Protein AF-A0AAW6XHF7-F1 (afdb_monomer_lite)

Radius of gyration: 23.67 Å; chains: 1; bounding box: 49×35×57 Å

Secondary structure (DSSP, 8-state):
-PPP-----PPP-S-S-HHHHHHHHHHTT----S-HHHHHHHHHHHHHHT-HHHHHHHHHHHHHHHHHHHHHHHHHHHHHHHHHHHHHHHTT--HHHHHHHHHHHHTTTS-HHHHHHHHHH-

Structure (mmCIF, N/CA/C/O backbone):
d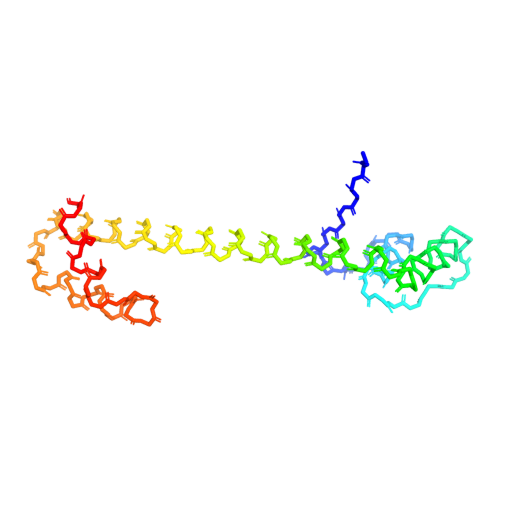ata_AF-A0AAW6XHF7-F1
#
_entry.id   AF-A0AAW6XHF7-F1
#
loop_
_atom_site.group_PDB
_atom_site.id
_atom_site.type_symbol
_atom_site.label_atom_id
_atom_site.label_alt_id
_atom_site.label_comp_id
_atom_site.label_asym_id
_atom_site.label_entity_id
_atom_site.label_seq_id
_atom_site.pdbx_PDB_ins_code
_atom_site.Cartn_x
_atom_site.Cartn_y
_atom_site.Cartn_z
_atom_site.occupancy
_atom_site.B_iso_or_equiv
_atom_site.auth_seq_id
_atom_site.auth_comp_id
_atom_site.auth_asym_id
_atom_site.auth_atom_id
_atom_site.pdbx_PDB_model_num
ATOM 1 N N . MET A 1 1 ? 4.501 18.990 -16.659 1.00 40.19 1 MET A N 1
ATOM 2 C CA . MET A 1 1 ? 5.381 17.807 -16.773 1.00 40.19 1 MET A CA 1
ATOM 3 C C . MET A 1 1 ? 4.507 16.575 -16.905 1.00 40.19 1 MET A C 1
ATOM 5 O O . MET A 1 1 ? 3.594 16.425 -16.103 1.00 40.19 1 MET A O 1
ATOM 9 N N . THR A 1 2 ? 4.751 15.731 -17.904 1.00 30.77 2 THR A N 1
ATOM 10 C CA . THR A 1 2 ? 4.023 14.465 -18.081 1.00 30.77 2 THR A CA 1
ATOM 11 C C . THR A 1 2 ? 4.811 13.357 -17.395 1.00 30.77 2 THR A C 1
ATOM 13 O O . THR A 1 2 ? 5.985 13.165 -17.703 1.00 30.77 2 THR A O 1
ATOM 16 N N . LYS A 1 3 ? 4.184 12.654 -16.450 1.00 40.66 3 LYS A N 1
ATOM 17 C CA . LYS A 1 3 ? 4.790 11.534 -15.727 1.00 40.66 3 LYS A CA 1
ATOM 18 C C . LYS A 1 3 ? 4.306 10.222 -16.341 1.00 40.66 3 LYS A C 1
ATOM 20 O O . LYS A 1 3 ? 3.103 9.997 -16.399 1.00 40.66 3 LYS A O 1
ATOM 25 N N . ILE A 1 4 ? 5.229 9.382 -16.807 1.00 43.12 4 ILE A N 1
ATOM 26 C CA . ILE A 1 4 ? 4.921 8.038 -17.313 1.00 43.12 4 ILE A CA 1
ATOM 27 C C . ILE A 1 4 ? 5.253 7.050 -16.194 1.00 43.12 4 ILE A C 1
ATOM 29 O O . ILE A 1 4 ? 6.401 6.974 -15.767 1.00 43.12 4 ILE A O 1
ATOM 33 N N . ILE A 1 5 ? 4.242 6.333 -15.705 1.00 55.25 5 ILE A N 1
ATOM 34 C CA . ILE A 1 5 ? 4.378 5.231 -14.747 1.00 55.25 5 ILE A CA 1
ATOM 35 C C . ILE A 1 5 ? 3.890 3.985 -15.478 1.00 55.25 5 ILE A C 1
ATOM 37 O O . ILE A 1 5 ? 2.738 3.952 -15.909 1.00 55.25 5 ILE A O 1
ATOM 41 N N . ILE A 1 6 ? 4.758 2.990 -15.650 1.00 61.62 6 ILE A N 1
ATOM 42 C CA . ILE A 1 6 ? 4.385 1.702 -16.239 1.00 61.62 6 ILE A CA 1
ATOM 43 C C . ILE A 1 6 ? 4.328 0.701 -15.088 1.00 61.62 6 ILE A C 1
ATOM 45 O O . ILE A 1 6 ? 5.343 0.437 -14.454 1.00 61.62 6 ILE A O 1
ATOM 49 N N . ASN A 1 7 ? 3.134 0.198 -14.783 1.00 57.12 7 ASN A N 1
ATOM 50 C CA . ASN A 1 7 ? 2.916 -0.859 -13.801 1.00 57.12 7 ASN A CA 1
ATOM 51 C C . ASN A 1 7 ? 2.464 -2.110 -14.563 1.00 57.12 7 ASN A C 1
ATOM 53 O O . ASN A 1 7 ? 1.395 -2.099 -15.174 1.00 57.12 7 ASN A O 1
ATOM 57 N N . SER A 1 8 ? 3.289 -3.156 -14.576 1.00 61.69 8 SER A N 1
ATOM 58 C CA . SER A 1 8 ? 2.959 -4.440 -15.193 1.00 61.69 8 SER A CA 1
ATOM 59 C C . SER A 1 8 ? 2.839 -5.501 -14.103 1.00 61.69 8 SER A C 1
ATOM 61 O O . SER A 1 8 ? 3.845 -5.966 -13.579 1.00 61.69 8 SER A O 1
ATOM 63 N N . ASN A 1 9 ? 1.609 -5.913 -13.796 1.00 58.44 9 ASN A N 1
ATOM 64 C CA . ASN A 1 9 ? 1.324 -7.036 -12.893 1.00 58.44 9 ASN A CA 1
ATOM 65 C C . ASN A 1 9 ? 1.167 -8.378 -13.642 1.00 58.44 9 ASN A C 1
ATOM 67 O O . ASN A 1 9 ? 0.684 -9.351 -13.071 1.00 58.44 9 ASN A O 1
ATOM 71 N N . GLY A 1 10 ? 1.506 -8.423 -14.935 1.00 61.19 10 GLY A N 1
ATOM 72 C CA . GLY A 1 10 ? 1.388 -9.618 -15.771 1.00 61.19 10 GLY A CA 1
ATOM 73 C C . GLY A 1 10 ? 2.698 -10.398 -15.829 1.00 61.19 10 GLY A C 1
ATOM 74 O O . GLY A 1 10 ? 3.751 -9.812 -16.078 1.00 61.19 10 GLY A O 1
ATOM 75 N N . VAL A 1 11 ? 2.625 -11.713 -15.627 1.00 67.56 11 VAL A N 1
ATOM 76 C CA . VAL A 1 11 ? 3.715 -12.638 -15.961 1.00 67.56 11 VAL A CA 1
ATOM 77 C C . VAL A 1 11 ? 3.520 -13.048 -17.420 1.00 67.56 11 VAL A C 1
ATOM 79 O O . VAL A 1 11 ? 2.429 -13.529 -17.728 1.00 67.56 11 VAL A O 1
ATOM 82 N N . PRO A 1 12 ? 4.515 -12.855 -18.304 1.00 71.50 12 PRO A N 1
ATOM 83 C CA . PRO A 1 12 ? 4.384 -13.268 -19.692 1.00 71.50 12 PRO A CA 1
ATOM 84 C C . PRO A 1 12 ? 4.100 -14.769 -19.813 1.00 71.50 12 PRO A C 1
ATOM 86 O O . PRO A 1 12 ? 4.781 -15.569 -19.165 1.00 71.50 12 PRO A O 1
ATOM 89 N N . ASP A 1 13 ? 3.120 -15.152 -20.628 1.00 78.75 13 ASP A N 1
ATOM 90 C CA . ASP A 1 13 ? 2.743 -16.555 -20.858 1.00 78.75 13 ASP A CA 1
ATOM 91 C C . ASP A 1 13 ? 3.384 -17.160 -22.120 1.00 78.75 13 ASP A C 1
ATOM 93 O O . ASP A 1 13 ? 3.251 -18.357 -22.384 1.00 78.75 13 ASP A O 1
ATOM 97 N N . GLY A 1 14 ? 4.137 -16.348 -22.868 1.00 73.56 14 GLY A N 1
ATOM 98 C CA . GLY A 1 14 ? 4.855 -16.748 -24.074 1.00 73.56 14 GLY A CA 1
ATOM 99 C C . GLY A 1 14 ? 4.101 -16.454 -25.370 1.00 73.56 14 GLY A C 1
ATOM 100 O O . GLY A 1 14 ? 4.637 -16.732 -26.443 1.00 73.56 14 GLY A O 1
ATOM 101 N N . THR A 1 15 ? 2.894 -15.886 -25.304 1.00 83.88 15 THR A N 1
ATOM 102 C CA . THR A 1 15 ? 2.132 -15.440 -26.486 1.00 83.88 15 THR A CA 1
ATOM 103 C C . THR A 1 15 ? 2.418 -13.988 -26.881 1.00 83.88 15 THR A C 1
ATOM 105 O O . THR A 1 15 ? 1.937 -13.503 -27.910 1.00 83.88 15 THR A O 1
ATOM 108 N N . GLU A 1 16 ? 3.215 -13.277 -26.085 1.00 85.88 16 GLU A N 1
ATOM 109 C CA . GLU A 1 16 ? 3.497 -11.865 -26.276 1.00 85.88 16 GLU A CA 1
ATOM 110 C C . GLU A 1 16 ? 4.456 -11.589 -27.435 1.00 85.88 16 GLU A C 1
ATOM 112 O O . GLU A 1 16 ? 5.374 -12.346 -27.749 1.00 85.88 16 GLU A O 1
ATOM 117 N N . THR A 1 17 ? 4.296 -10.408 -28.031 1.00 87.75 17 THR A N 1
ATOM 118 C CA . THR A 1 17 ? 5.270 -9.893 -28.997 1.00 87.75 17 THR A CA 1
ATOM 119 C C . THR A 1 17 ? 6.637 -9.681 -28.346 1.00 87.75 17 THR A C 1
ATOM 121 O O . THR A 1 17 ? 6.737 -9.286 -27.181 1.00 87.75 17 THR A O 1
ATOM 124 N N . GLU A 1 18 ? 7.699 -9.829 -29.134 1.00 87.12 18 GLU A N 1
ATOM 125 C CA . GLU A 1 18 ? 9.068 -9.545 -28.694 1.00 87.12 18 GLU A CA 1
ATOM 126 C C . GLU A 1 18 ? 9.218 -8.119 -28.139 1.00 87.12 18 GLU A C 1
ATOM 128 O O . GLU A 1 18 ? 9.889 -7.908 -27.131 1.00 87.12 18 GLU A O 1
ATOM 133 N N . THR A 1 19 ? 8.528 -7.140 -28.730 1.00 89.19 19 THR A N 1
ATOM 134 C CA . THR A 1 19 ? 8.503 -5.757 -28.236 1.00 89.19 19 THR A CA 1
ATOM 135 C C . THR A 1 19 ? 7.929 -5.658 -26.823 1.00 89.19 19 THR A C 1
ATOM 137 O O . THR A 1 19 ? 8.486 -4.946 -25.988 1.00 89.19 19 THR A O 1
ATOM 140 N N . LEU A 1 20 ? 6.843 -6.377 -26.528 1.00 85.81 20 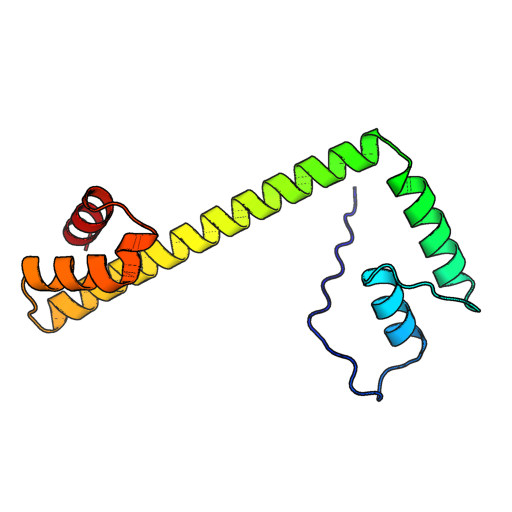LEU A N 1
ATOM 141 C CA . LEU A 1 20 ? 6.245 -6.384 -25.193 1.00 85.81 20 LEU A CA 1
ATOM 142 C C . LEU A 1 20 ? 7.156 -7.092 -24.181 1.00 85.81 20 LEU A C 1
ATOM 144 O O . LEU A 1 20 ? 7.375 -6.568 -23.091 1.00 85.81 20 LEU A O 1
ATOM 148 N N . LEU A 1 21 ? 7.769 -8.215 -24.564 1.00 86.62 21 LEU A N 1
ATOM 149 C CA . LEU A 1 21 ? 8.757 -8.907 -23.729 1.00 86.62 21 LEU A CA 1
ATOM 150 C C . LEU A 1 21 ? 9.977 -8.021 -23.435 1.00 86.62 21 LEU A C 1
ATOM 152 O O . LEU A 1 21 ? 10.472 -7.993 -22.309 1.00 86.62 21 LEU A O 1
ATOM 156 N N . ASN A 1 22 ? 10.444 -7.256 -24.421 1.00 89.56 22 ASN A N 1
ATOM 157 C CA . ASN A 1 22 ? 11.541 -6.306 -24.259 1.00 89.56 22 ASN A CA 1
ATOM 158 C C . ASN A 1 22 ? 11.159 -5.121 -23.360 1.00 89.56 22 ASN A C 1
ATOM 160 O O . ASN A 1 22 ? 11.981 -4.677 -22.561 1.00 89.56 22 ASN A O 1
ATOM 164 N N . LEU A 1 23 ? 9.909 -4.653 -23.410 1.00 87.75 23 LEU A N 1
ATOM 165 C CA . LEU A 1 23 ? 9.412 -3.653 -22.464 1.00 87.75 23 LEU A CA 1
ATOM 166 C C . LEU A 1 23 ? 9.406 -4.185 -21.029 1.00 87.75 23 LEU A C 1
ATOM 168 O O . LEU A 1 23 ? 9.902 -3.503 -20.134 1.00 87.75 23 LEU A O 1
ATOM 172 N N . VAL A 1 24 ? 8.922 -5.410 -20.814 1.00 85.06 24 VAL A N 1
ATOM 173 C CA . VAL A 1 24 ? 8.936 -6.050 -19.489 1.00 85.06 24 VAL A CA 1
ATOM 174 C C . VAL A 1 24 ? 10.368 -6.224 -18.978 1.00 85.06 24 VAL A C 1
ATOM 176 O O . VAL A 1 24 ? 10.640 -5.920 -17.818 1.00 85.06 24 VAL A O 1
ATOM 179 N N . LYS A 1 25 ? 11.313 -6.646 -19.829 1.00 86.19 25 LYS A N 1
ATOM 180 C CA . LYS A 1 25 ? 12.742 -6.705 -19.468 1.00 86.19 25 LYS A CA 1
ATOM 181 C C . LYS A 1 25 ? 13.262 -5.338 -19.023 1.00 86.19 25 LYS A C 1
ATOM 183 O O . LYS A 1 25 ? 13.821 -5.239 -17.936 1.00 86.19 25 LYS A O 1
ATOM 188 N N . LEU A 1 26 ? 13.009 -4.289 -19.810 1.00 88.25 26 LEU A N 1
ATOM 189 C CA . LEU A 1 26 ? 13.443 -2.926 -19.494 1.00 88.25 26 LEU A CA 1
ATOM 190 C C . LEU A 1 26 ? 12.894 -2.431 -18.145 1.00 88.25 26 LEU A C 1
ATOM 192 O O . LEU A 1 26 ? 13.617 -1.788 -17.392 1.00 88.25 26 LEU A O 1
ATOM 196 N N . MET A 1 27 ? 11.629 -2.727 -17.834 1.00 84.56 27 MET A N 1
ATOM 197 C CA . MET A 1 27 ? 11.003 -2.349 -16.560 1.00 84.56 27 MET A CA 1
ATOM 198 C C . MET A 1 27 ? 11.633 -3.041 -15.346 1.00 84.56 27 MET A C 1
ATOM 200 O O . MET A 1 27 ? 11.641 -2.466 -14.263 1.00 84.56 27 MET A O 1
ATOM 204 N N . ASN A 1 28 ? 12.168 -4.250 -15.529 1.00 82.31 28 ASN A N 1
ATOM 205 C CA . ASN A 1 28 ? 12.838 -5.034 -14.489 1.00 82.31 28 ASN A CA 1
ATOM 206 C C . ASN A 1 28 ? 14.363 -4.809 -14.458 1.00 82.31 28 ASN A C 1
ATOM 208 O O . ASN A 1 28 ? 15.091 -5.641 -13.924 1.00 82.31 28 ASN A O 1
ATOM 212 N N . ASP A 1 29 ? 14.847 -3.721 -15.069 1.00 84.12 29 ASP A N 1
ATOM 213 C CA . ASP A 1 29 ? 16.275 -3.392 -15.208 1.00 84.12 29 ASP A CA 1
ATOM 214 C C . ASP A 1 29 ? 17.106 -4.500 -15.892 1.00 84.12 29 ASP A C 1
ATOM 216 O O . ASP A 1 29 ? 18.319 -4.617 -15.713 1.00 84.12 29 ASP A O 1
ATOM 220 N N . LEU A 1 30 ? 16.455 -5.332 -16.715 1.00 86.50 30 LEU A N 1
ATOM 221 C CA . LEU A 1 30 ? 17.125 -6.343 -17.525 1.00 86.50 30 LEU A CA 1
ATOM 222 C C . LEU A 1 30 ? 17.579 -5.731 -18.857 1.00 86.50 30 LEU A C 1
ATOM 224 O O . LEU A 1 30 ? 16.833 -4.967 -19.482 1.00 86.50 30 LEU A O 1
ATOM 228 N N . PRO A 1 31 ? 18.780 -6.092 -19.344 1.00 85.94 31 PRO A N 1
ATOM 229 C CA . PRO A 1 31 ? 19.287 -5.560 -20.595 1.00 85.94 31 PRO A CA 1
ATOM 230 C C . PRO A 1 31 ? 18.432 -6.018 -21.781 1.00 85.94 31 PRO A C 1
ATOM 232 O O . PRO A 1 31 ? 18.030 -7.180 -21.887 1.00 85.94 31 PRO A O 1
ATOM 235 N N . VAL A 1 32 ? 18.209 -5.093 -22.711 1.00 89.50 32 VAL A N 1
ATOM 236 C CA . VAL A 1 32 ? 17.591 -5.359 -24.014 1.00 89.50 32 VAL A CA 1
ATOM 237 C C . VAL A 1 32 ? 18.606 -5.023 -25.099 1.00 89.50 32 VAL A C 1
ATOM 239 O O . VAL A 1 32 ? 19.281 -3.996 -25.029 1.00 89.50 32 VAL A O 1
ATOM 242 N N . HIS A 1 33 ? 18.728 -5.882 -26.105 1.00 87.06 33 HIS A N 1
ATOM 243 C CA . HIS A 1 33 ? 19.681 -5.716 -27.199 1.00 87.06 33 HIS A CA 1
ATOM 244 C C . HIS A 1 33 ? 18.983 -5.870 -28.546 1.00 87.06 33 HIS A C 1
ATOM 246 O O . HIS A 1 33 ? 17.960 -6.540 -28.643 1.00 87.06 33 HIS A O 1
ATOM 252 N N . GLY A 1 34 ? 19.563 -5.278 -29.590 1.00 82.56 34 GLY A N 1
ATOM 253 C CA . GLY A 1 34 ? 19.106 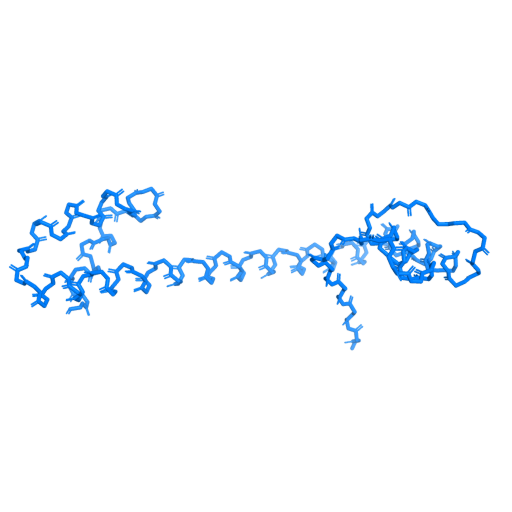-5.477 -30.969 1.00 82.56 34 GLY A CA 1
ATOM 254 C C . GLY A 1 34 ? 17.929 -4.598 -31.397 1.00 82.56 34 GLY A C 1
ATOM 255 O O . GLY A 1 34 ? 17.530 -4.664 -32.556 1.00 82.56 34 GLY A O 1
ATOM 256 N N . ASP A 1 35 ? 17.425 -3.727 -30.520 1.00 89.44 35 ASP A N 1
ATOM 257 C CA . ASP A 1 35 ? 16.340 -2.796 -30.828 1.00 89.44 35 ASP A CA 1
ATOM 258 C C . ASP A 1 35 ? 16.746 -1.347 -30.509 1.00 89.44 35 ASP A C 1
ATOM 260 O O . ASP A 1 35 ? 17.010 -0.975 -29.362 1.00 89.44 35 ASP A O 1
ATOM 264 N N . LYS A 1 36 ? 16.748 -0.499 -31.545 1.00 91.38 36 LYS A N 1
ATOM 265 C CA . LYS A 1 36 ? 17.174 0.907 -31.461 1.00 91.38 36 LYS A CA 1
ATOM 266 C C . LYS A 1 36 ? 16.317 1.745 -30.507 1.00 91.38 36 LYS A C 1
ATOM 268 O O . LYS A 1 36 ? 16.827 2.707 -29.925 1.00 91.38 36 LYS A O 1
ATOM 273 N N . LEU A 1 37 ? 15.025 1.437 -30.374 1.00 90.38 37 LEU A N 1
ATOM 274 C CA . LEU A 1 37 ? 14.128 2.146 -29.461 1.00 90.38 37 LEU A CA 1
ATOM 275 C C . LEU A 1 37 ? 14.499 1.825 -28.014 1.00 90.38 37 LEU A C 1
ATOM 277 O O . LEU A 1 37 ? 14.658 2.747 -27.209 1.00 90.38 37 LEU A O 1
ATOM 281 N N . PHE A 1 38 ? 14.725 0.548 -27.703 1.00 92.62 38 PHE A N 1
ATOM 282 C CA . PHE A 1 38 ? 15.144 0.122 -26.368 1.00 92.62 38 PHE A CA 1
ATOM 283 C C . PHE A 1 38 ? 16.574 0.554 -26.036 1.00 92.62 38 PHE A C 1
ATOM 285 O O . PHE A 1 38 ? 16.836 0.950 -24.902 1.00 92.62 38 PHE A O 1
ATOM 292 N N . ASP A 1 39 ? 17.489 0.584 -27.005 1.00 92.25 39 ASP A N 1
ATOM 293 C CA . ASP A 1 39 ? 18.830 1.152 -26.815 1.00 92.25 39 ASP A CA 1
ATOM 294 C C . ASP A 1 39 ? 18.758 2.634 -26.419 1.00 92.25 39 ASP A C 1
ATOM 296 O O . ASP A 1 39 ? 19.455 3.094 -25.507 1.00 92.25 39 ASP A O 1
ATOM 300 N N . ARG A 1 40 ? 17.891 3.404 -27.092 1.00 93.12 40 ARG A N 1
ATOM 301 C CA . ARG A 1 40 ? 17.662 4.819 -26.773 1.00 93.12 40 ARG A CA 1
ATOM 302 C C . ARG A 1 40 ? 17.030 4.982 -25.392 1.00 93.12 40 ARG A C 1
ATOM 304 O O . ARG A 1 40 ? 17.459 5.860 -24.643 1.00 93.12 40 ARG A O 1
ATOM 311 N N . ALA A 1 41 ? 16.047 4.149 -25.055 1.00 91.38 41 ALA A N 1
ATOM 312 C CA . ALA A 1 41 ? 15.390 4.165 -23.752 1.00 91.38 41 ALA A CA 1
ATOM 313 C C . ALA A 1 41 ? 16.383 3.859 -22.620 1.00 91.38 41 ALA A C 1
ATOM 315 O O . ALA A 1 41 ? 16.507 4.658 -21.695 1.00 91.38 41 ALA A O 1
ATOM 316 N N . GLN A 1 42 ? 17.176 2.790 -22.741 1.00 91.56 42 GLN A N 1
ATOM 317 C CA . GLN A 1 42 ? 18.203 2.415 -21.761 1.00 91.56 42 GLN A CA 1
ATOM 318 C C . GLN A 1 42 ? 19.250 3.519 -21.566 1.00 91.56 42 GLN A C 1
ATOM 320 O O . GLN A 1 42 ? 19.594 3.856 -20.433 1.00 91.56 42 GLN A O 1
ATOM 325 N N . LYS A 1 43 ? 19.740 4.140 -22.651 1.00 92.31 43 LYS A N 1
ATOM 326 C CA . LYS A 1 43 ? 20.669 5.285 -22.555 1.00 92.31 43 LYS A CA 1
ATOM 327 C C . LYS A 1 43 ? 20.040 6.469 -21.827 1.00 92.31 43 LYS A C 1
ATOM 329 O O . LYS A 1 43 ? 20.703 7.110 -21.012 1.00 92.31 43 LYS A O 1
ATOM 334 N N . ARG A 1 44 ? 18.769 6.764 -22.110 1.00 91.12 44 ARG A N 1
ATOM 335 C CA . ARG A 1 44 ? 18.055 7.864 -21.460 1.00 91.12 44 ARG A CA 1
ATOM 336 C C . ARG A 1 44 ? 17.838 7.589 -19.973 1.00 91.12 44 ARG A C 1
ATOM 338 O O . ARG A 1 44 ? 18.115 8.483 -19.184 1.00 91.12 44 ARG A O 1
ATOM 345 N N . ILE A 1 45 ? 17.435 6.374 -19.600 1.00 88.69 45 ILE A N 1
ATOM 346 C CA . ILE A 1 45 ? 17.290 5.947 -18.199 1.00 88.69 45 ILE A CA 1
ATOM 347 C C . ILE A 1 45 ? 18.620 6.104 -17.459 1.00 88.69 45 ILE A C 1
ATOM 349 O O . ILE A 1 45 ? 18.660 6.768 -16.431 1.00 88.69 45 ILE A O 1
ATOM 353 N N . LYS A 1 46 ? 19.733 5.608 -18.021 1.00 88.44 46 LYS A N 1
ATOM 354 C CA . LYS A 1 46 ? 21.073 5.779 -17.428 1.00 88.44 46 LYS A CA 1
ATOM 355 C C . LYS A 1 46 ? 21.436 7.249 -17.210 1.00 88.44 46 LYS A C 1
ATOM 357 O O . LYS A 1 46 ? 21.919 7.606 -16.143 1.00 88.44 46 LYS A O 1
ATOM 362 N N . SER A 1 47 ? 21.180 8.101 -18.204 1.00 90.50 47 SER A N 1
ATOM 363 C CA . SER A 1 47 ? 21.429 9.544 -18.095 1.00 90.50 47 SER A CA 1
ATOM 364 C C . SER A 1 47 ? 20.559 10.211 -17.030 1.00 90.50 47 SER A C 1
ATOM 366 O O . SER A 1 47 ? 21.044 11.105 -16.353 1.00 90.50 47 SER A O 1
ATOM 368 N N . MET A 1 48 ? 19.298 9.801 -16.894 1.00 86.19 48 MET A N 1
ATOM 369 C CA . MET A 1 48 ? 18.379 10.347 -15.894 1.00 86.19 48 MET A CA 1
ATOM 370 C C . MET A 1 48 ? 18.739 9.863 -14.486 1.00 86.19 48 MET A C 1
ATOM 372 O O . MET A 1 48 ? 18.749 10.651 -13.554 1.00 86.19 48 MET A O 1
ATOM 376 N N . ASN A 1 49 ? 19.126 8.598 -14.325 1.00 84.00 49 ASN A N 1
ATOM 377 C CA . ASN A 1 49 ? 19.547 8.052 -13.032 1.00 84.00 49 ASN A CA 1
ATOM 378 C C . ASN A 1 49 ? 20.883 8.638 -12.542 1.00 84.00 49 ASN A C 1
ATOM 380 O O . ASN A 1 49 ? 21.170 8.600 -11.347 1.00 84.00 49 ASN A O 1
ATOM 384 N N . ALA A 1 50 ? 21.709 9.169 -13.447 1.00 88.50 50 ALA A N 1
ATOM 385 C CA . ALA A 1 50 ? 22.935 9.885 -13.101 1.00 88.50 50 ALA A CA 1
ATOM 386 C C . ALA A 1 50 ? 22.692 11.352 -12.692 1.00 88.50 50 ALA A C 1
ATOM 388 O O . ALA A 1 50 ? 23.582 11.962 -12.101 1.00 88.50 50 ALA A O 1
ATOM 389 N N . ASP A 1 51 ? 21.519 11.914 -12.998 1.00 93.38 51 ASP A N 1
ATOM 390 C CA . ASP A 1 51 ? 21.153 13.292 -12.671 1.00 93.38 51 ASP A CA 1
ATOM 391 C C . ASP A 1 51 ? 20.692 13.389 -11.199 1.00 93.38 51 ASP A C 1
ATOM 393 O O . ASP A 1 51 ? 19.694 12.763 -10.824 1.00 93.38 51 ASP A O 1
ATOM 397 N N . PRO A 1 52 ? 21.408 14.136 -10.334 1.00 91.44 52 PRO A N 1
ATOM 398 C CA . PRO A 1 52 ? 21.083 14.228 -8.915 1.00 91.44 52 PRO A CA 1
ATOM 399 C C . PRO A 1 52 ? 19.721 14.882 -8.642 1.00 91.44 52 PRO A C 1
ATOM 401 O O . PRO A 1 52 ? 18.999 14.382 -7.785 1.00 91.44 52 PRO A O 1
ATOM 404 N N . GLU A 1 53 ? 19.327 15.922 -9.385 1.00 93.38 53 GLU A N 1
ATOM 405 C CA . GLU A 1 53 ? 18.025 16.581 -9.181 1.00 93.38 53 GLU A CA 1
ATOM 406 C C . GLU A 1 53 ? 16.874 15.640 -9.546 1.00 93.38 53 GLU A C 1
ATOM 408 O O . GLU A 1 53 ? 15.831 15.592 -8.882 1.00 93.38 53 GLU A O 1
ATOM 413 N N . TRP A 1 54 ? 17.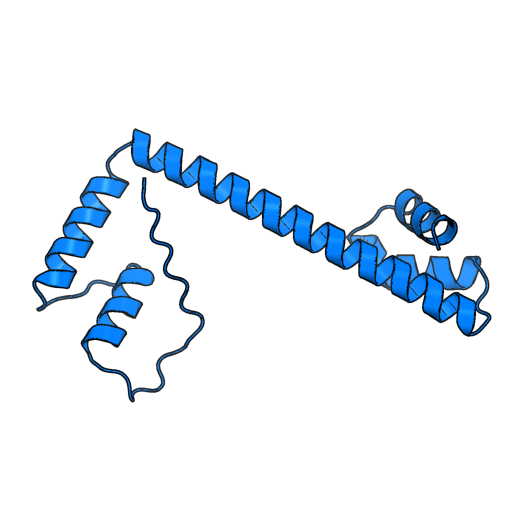077 14.846 -10.600 1.00 88.19 54 TRP A N 1
ATOM 414 C CA . TRP A 1 54 ? 16.113 13.832 -10.997 1.00 88.19 54 TRP A CA 1
ATOM 415 C C . TRP A 1 54 ? 15.977 12.732 -9.942 1.00 88.19 54 TRP A C 1
ATOM 417 O O . TRP A 1 54 ? 14.853 12.340 -9.621 1.00 88.19 54 TRP A O 1
ATOM 427 N N . ARG A 1 55 ? 17.090 12.262 -9.362 1.00 87.44 55 ARG A N 1
ATOM 428 C CA . ARG A 1 55 ? 17.053 11.278 -8.267 1.00 87.44 55 ARG A CA 1
ATOM 429 C C . ARG A 1 55 ? 16.281 11.794 -7.060 1.00 87.44 55 ARG A C 1
ATOM 431 O O . ARG A 1 55 ? 15.421 11.074 -6.558 1.00 87.44 55 ARG A O 1
ATOM 438 N N . ASP A 1 56 ? 16.534 13.031 -6.643 1.00 91.62 56 ASP A N 1
ATOM 439 C CA . ASP A 1 56 ? 15.834 13.635 -5.505 1.00 91.62 56 ASP A CA 1
ATOM 440 C C . ASP A 1 56 ? 14.330 13.769 -5.793 1.00 91.62 56 ASP A C 1
ATOM 442 O O . ASP A 1 56 ? 13.490 13.441 -4.954 1.00 91.62 56 ASP A O 1
ATOM 446 N N . THR A 1 57 ? 13.972 14.152 -7.023 1.00 91.31 57 THR A N 1
ATOM 447 C CA . THR A 1 57 ? 12.571 14.242 -7.467 1.00 91.31 57 THR A CA 1
ATOM 448 C C . THR A 1 57 ? 11.860 12.884 -7.440 1.00 91.31 57 THR A C 1
ATOM 450 O O . THR A 1 57 ? 10.681 12.799 -7.081 1.00 91.31 57 THR A O 1
ATOM 453 N N . ILE A 1 58 ? 12.545 11.811 -7.845 1.00 88.12 58 ILE A N 1
ATOM 454 C CA . ILE A 1 58 ? 11.992 10.454 -7.796 1.00 88.12 58 ILE A CA 1
ATOM 455 C C . ILE A 1 58 ? 11.827 9.993 -6.348 1.00 88.12 58 ILE A C 1
ATOM 457 O O . ILE A 1 58 ? 10.749 9.507 -6.011 1.00 88.12 58 ILE A O 1
ATOM 461 N N . MET A 1 59 ? 12.818 10.233 -5.487 1.00 89.50 59 MET A N 1
ATOM 462 C CA . MET A 1 59 ? 12.763 9.873 -4.069 1.00 89.50 59 MET A CA 1
ATOM 463 C C . MET A 1 59 ? 11.612 10.568 -3.326 1.00 89.50 59 MET A C 1
ATOM 465 O O . MET A 1 59 ? 10.874 9.898 -2.600 1.00 89.50 59 MET A O 1
ATOM 469 N N . ASP A 1 60 ? 11.403 11.879 -3.525 1.00 93.94 60 ASP A N 1
ATOM 470 C CA . ASP A 1 60 ? 10.249 12.597 -2.947 1.00 93.94 60 ASP A CA 1
ATOM 471 C C . ASP A 1 60 ? 8.938 11.947 -3.389 1.00 93.94 60 ASP A C 1
ATOM 473 O O . ASP A 1 60 ? 8.031 11.687 -2.595 1.00 93.94 60 ASP A O 1
ATOM 477 N N . PHE A 1 61 ? 8.842 11.634 -4.678 1.00 88.75 61 PHE A N 1
ATOM 478 C CA . PHE A 1 61 ? 7.634 11.037 -5.202 1.00 88.75 61 PHE A CA 1
ATOM 479 C C . PHE A 1 61 ? 7.373 9.632 -4.654 1.00 88.75 61 PHE A C 1
ATOM 481 O O . PHE A 1 61 ? 6.235 9.343 -4.285 1.00 88.75 61 PHE A O 1
ATOM 488 N N . GLU A 1 62 ? 8.384 8.765 -4.626 1.00 88.69 62 GLU A N 1
ATOM 489 C CA . GLU A 1 62 ? 8.288 7.416 -4.061 1.00 88.69 62 GLU A CA 1
ATOM 490 C C . GLU A 1 62 ? 7.890 7.478 -2.588 1.00 88.69 62 GLU A C 1
ATOM 492 O O . GLU A 1 62 ? 6.954 6.796 -2.178 1.00 88.69 62 GLU A O 1
ATOM 497 N N . THR A 1 63 ? 8.498 8.389 -1.826 1.00 93.50 63 THR A N 1
ATOM 498 C CA . THR A 1 63 ? 8.145 8.643 -0.423 1.00 93.50 63 THR A CA 1
ATOM 499 C C . THR A 1 63 ? 6.670 9.019 -0.285 1.00 93.50 63 THR A C 1
ATOM 501 O O . THR A 1 63 ? 5.928 8.373 0.453 1.00 93.50 63 THR A O 1
ATOM 504 N N . ARG A 1 64 ? 6.189 9.995 -1.063 1.00 92.81 64 ARG A N 1
ATOM 505 C CA . ARG A 1 64 ? 4.780 10.429 -1.027 1.00 92.81 64 ARG A CA 1
ATOM 506 C C . ARG A 1 64 ? 3.807 9.346 -1.486 1.00 92.81 64 ARG A C 1
ATOM 508 O O . ARG A 1 64 ? 2.652 9.339 -1.061 1.00 92.81 64 ARG A O 1
ATOM 515 N N . MET A 1 65 ? 4.224 8.466 -2.393 1.00 91.88 65 MET A N 1
ATOM 516 C CA . MET A 1 65 ? 3.422 7.315 -2.805 1.00 91.88 65 MET A CA 1
ATOM 517 C C . MET A 1 65 ? 3.324 6.285 -1.680 1.00 91.88 65 MET A C 1
ATOM 519 O O . MET A 1 65 ? 2.208 5.908 -1.330 1.00 91.88 65 MET A O 1
ATOM 523 N N . LEU A 1 66 ? 4.444 5.924 -1.051 1.00 92.31 66 LEU A N 1
ATOM 524 C CA . LEU A 1 66 ? 4.474 5.021 0.102 1.00 92.31 66 LEU A CA 1
ATOM 525 C C . LEU A 1 66 ? 3.639 5.558 1.271 1.00 92.31 66 LEU A C 1
ATOM 527 O O . LEU A 1 66 ? 2.874 4.815 1.883 1.00 92.31 66 LEU A O 1
ATOM 531 N N . GLU A 1 67 ? 3.720 6.857 1.559 1.00 94.19 67 GLU A N 1
ATOM 532 C CA . GLU A 1 67 ? 2.880 7.501 2.575 1.00 94.19 67 GLU A CA 1
ATOM 533 C C . GLU A 1 67 ? 1.387 7.374 2.245 1.00 94.19 67 GLU A C 1
ATOM 535 O O . GLU A 1 67 ? 0.573 7.069 3.119 1.00 94.19 67 GLU A O 1
ATOM 540 N N . ARG A 1 68 ? 1.002 7.581 0.979 1.00 93.06 68 ARG A N 1
ATOM 541 C CA . ARG A 1 68 ? -0.393 7.429 0.538 1.00 93.06 68 ARG A CA 1
ATOM 542 C C . ARG A 1 68 ? -0.873 5.990 0.636 1.00 93.06 68 ARG A C 1
ATOM 544 O O . ARG A 1 68 ? -2.012 5.788 1.050 1.00 93.06 68 ARG A O 1
ATOM 551 N N . GLU A 1 69 ? -0.038 5.023 0.273 1.00 93.25 69 GLU A N 1
ATOM 552 C CA . GLU A 1 69 ? -0.351 3.598 0.399 1.00 93.25 69 GLU A CA 1
ATOM 553 C C . GLU A 1 69 ? -0.571 3.219 1.863 1.00 93.25 69 GLU A C 1
ATOM 555 O O . GLU A 1 69 ? -1.633 2.695 2.192 1.00 93.25 69 GLU A O 1
ATOM 560 N N . GLN A 1 70 ? 0.335 3.612 2.763 1.00 92.62 70 GLN A N 1
ATOM 561 C CA . GLN A 1 70 ? 0.185 3.380 4.204 1.00 92.62 70 GLN A CA 1
ATOM 562 C C . GLN A 1 70 ? -1.070 4.053 4.777 1.00 92.62 70 GLN A C 1
ATOM 564 O O . GLN A 1 70 ? -1.798 3.464 5.581 1.00 92.62 70 GLN A O 1
ATOM 569 N N . VAL A 1 71 ? -1.370 5.290 4.361 1.00 94.75 71 VAL A N 1
ATOM 570 C CA . VAL A 1 71 ? -2.604 5.982 4.765 1.00 94.75 71 VAL A CA 1
ATOM 571 C C . VAL A 1 71 ? -3.839 5.253 4.235 1.00 94.75 71 VAL A C 1
ATOM 573 O O . VAL A 1 71 ? -4.826 5.124 4.962 1.00 94.75 71 VAL A O 1
ATOM 576 N N . GLY A 1 72 ? -3.805 4.787 2.987 1.00 95.31 72 GLY A N 1
ATOM 577 C CA . GLY A 1 72 ? -4.880 4.020 2.361 1.00 95.31 72 GLY A CA 1
ATOM 578 C C . GLY A 1 72 ? -5.135 2.699 3.079 1.00 95.31 72 GLY A C 1
ATOM 579 O O . GLY A 1 72 ? -6.271 2.423 3.462 1.00 95.31 72 GLY A O 1
ATOM 580 N N . GLU A 1 73 ? -4.078 1.935 3.348 1.00 95.06 73 GLU A N 1
ATOM 581 C CA . GLU A 1 73 ? -4.127 0.678 4.091 1.00 95.06 73 GLU A CA 1
ATOM 582 C C . GLU A 1 73 ? -4.695 0.895 5.497 1.00 95.06 73 GLU A C 1
ATOM 584 O O . GLU A 1 73 ? -5.676 0.257 5.884 1.00 95.06 73 GLU A O 1
ATOM 589 N N . LYS A 1 74 ? -4.170 1.878 6.241 1.00 94.00 74 LYS A N 1
ATOM 590 C CA . LYS A 1 74 ? -4.653 2.193 7.591 1.00 94.00 74 LYS A CA 1
ATOM 591 C C . LYS A 1 74 ? 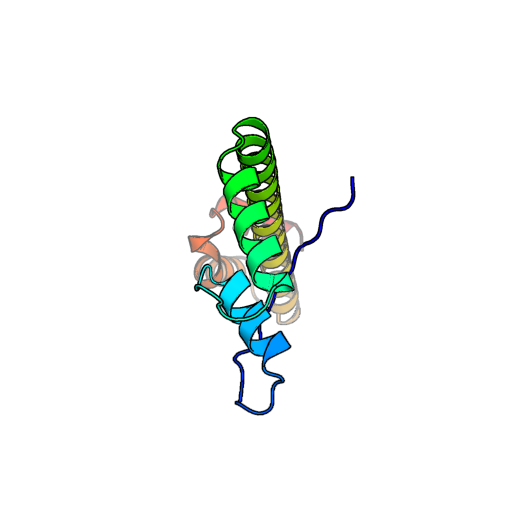-6.123 2.619 7.599 1.00 94.00 74 LYS A C 1
ATOM 593 O O . LYS A 1 74 ? -6.863 2.242 8.510 1.00 94.00 74 LYS A O 1
ATOM 598 N N . LYS A 1 75 ? -6.570 3.378 6.589 1.00 95.62 75 LYS A N 1
ATOM 599 C CA . LYS A 1 75 ? -7.991 3.725 6.406 1.00 95.62 75 LYS A CA 1
ATOM 600 C C . LYS A 1 75 ? -8.835 2.485 6.120 1.00 95.62 75 LYS A C 1
ATOM 602 O O . LYS A 1 75 ? -9.867 2.320 6.762 1.00 95.62 75 LYS A O 1
ATOM 607 N N . GLY A 1 76 ? -8.392 1.609 5.220 1.00 97.25 76 GLY A N 1
ATOM 608 C CA . GLY A 1 76 ? -9.083 0.358 4.900 1.00 97.25 76 GLY A CA 1
ATOM 609 C C . GLY A 1 76 ? -9.230 -0.554 6.118 1.00 97.25 76 GLY A C 1
ATOM 610 O O . GLY A 1 76 ? -10.327 -1.035 6.402 1.00 97.25 76 GLY A O 1
ATOM 611 N N . LEU A 1 77 ? -8.161 -0.714 6.901 1.00 97.06 77 LEU A N 1
ATOM 612 C CA . LEU A 1 77 ? -8.177 -1.486 8.145 1.00 97.06 77 LEU A CA 1
ATOM 613 C C . LEU A 1 77 ? -9.113 -0.869 9.191 1.00 97.06 77 LEU A C 1
ATOM 615 O O . LEU A 1 77 ? -9.875 -1.600 9.822 1.00 97.06 77 LEU A O 1
ATOM 619 N N . LYS A 1 78 ? -9.122 0.466 9.334 1.00 96.25 78 LYS A N 1
ATOM 620 C CA . LYS A 1 78 ? -10.082 1.161 10.207 1.00 96.25 78 LYS A CA 1
ATOM 621 C C . LYS A 1 78 ? -11.525 0.898 9.764 1.00 96.25 78 LYS A C 1
ATOM 623 O O . LYS A 1 78 ? -12.357 0.561 10.602 1.00 96.25 78 LYS A O 1
ATOM 628 N N . THR A 1 79 ? -11.825 1.030 8.472 1.00 96.75 79 THR A N 1
ATOM 629 C CA . THR A 1 79 ? -13.162 0.737 7.936 1.00 96.75 79 THR A CA 1
ATOM 630 C C . THR A 1 79 ? -13.559 -0.711 8.217 1.00 96.75 79 THR A C 1
ATOM 632 O O . THR A 1 79 ? -14.647 -0.944 8.731 1.00 96.75 79 THR A O 1
ATOM 635 N N . GLY A 1 80 ? -12.662 -1.675 7.985 1.00 96.50 80 GLY A N 1
ATOM 636 C CA . GLY A 1 80 ? -12.915 -3.085 8.290 1.00 96.50 80 GLY A CA 1
ATOM 637 C C . GLY A 1 80 ? -13.186 -3.348 9.776 1.00 96.50 80 GLY A C 1
ATOM 638 O O . GLY A 1 80 ? -14.091 -4.115 10.105 1.00 96.50 80 GLY A O 1
ATOM 639 N N . ALA A 1 81 ? -12.457 -2.682 10.675 1.00 97.00 81 ALA A N 1
ATOM 640 C CA . ALA A 1 81 ? -12.700 -2.768 12.112 1.00 97.00 81 ALA A CA 1
ATOM 641 C C . ALA A 1 81 ? -14.084 -2.214 12.496 1.00 97.00 81 ALA A C 1
ATOM 643 O O . ALA A 1 81 ? -14.807 -2.864 13.246 1.00 97.00 81 ALA A O 1
ATOM 644 N N . LEU A 1 82 ? -14.489 -1.063 11.949 1.00 97.12 82 LEU A N 1
ATOM 645 C CA . LEU A 1 82 ? -15.818 -0.484 12.192 1.00 97.12 82 LEU A CA 1
ATOM 646 C C . LEU A 1 82 ? -16.945 -1.372 11.644 1.00 97.12 82 LEU A C 1
ATOM 648 O O . LEU A 1 82 ? -17.930 -1.602 12.339 1.00 97.12 82 LEU A O 1
ATOM 652 N N . THR A 1 83 ? -16.783 -1.938 10.445 1.00 96.88 83 THR A N 1
ATOM 653 C CA . THR A 1 83 ? -17.746 -2.900 9.884 1.00 96.88 83 THR A CA 1
ATOM 654 C C . THR A 1 83 ? -17.874 -4.150 10.756 1.00 96.88 83 THR A C 1
ATOM 656 O O . THR A 1 83 ? -18.984 -4.645 10.952 1.00 96.88 83 THR A O 1
ATOM 659 N N . LEU A 1 84 ? -16.764 -4.651 11.314 1.00 96.00 84 LEU A N 1
ATOM 660 C CA . LEU A 1 84 ? -16.794 -5.769 12.258 1.00 96.00 84 LEU A CA 1
ATOM 661 C C . LEU A 1 84 ? -17.559 -5.402 13.536 1.00 96.00 84 LEU A C 1
ATOM 663 O O . LEU A 1 84 ? -18.369 -6.202 13.995 1.00 96.00 84 LEU A O 1
ATOM 667 N N . VAL A 1 85 ? -17.331 -4.205 14.090 1.00 97.19 85 VAL A N 1
ATOM 668 C CA . VAL A 1 85 ? -18.077 -3.720 15.262 1.00 97.19 85 VAL A CA 1
ATOM 669 C C . VAL A 1 85 ? -19.575 -3.693 14.972 1.00 97.19 85 VAL A C 1
ATOM 671 O O . VAL A 1 85 ? -20.329 -4.281 15.744 1.00 97.19 85 VAL A O 1
ATOM 674 N N . ALA A 1 86 ? -19.995 -3.067 13.869 1.00 96.38 86 ALA A N 1
ATOM 675 C CA . ALA A 1 86 ? -21.402 -2.986 13.480 1.00 96.38 86 ALA A CA 1
ATOM 676 C C . ALA A 1 86 ? -22.028 -4.383 13.343 1.00 96.38 86 ALA A C 1
ATOM 678 O O . ALA A 1 86 ? -23.017 -4.689 14.000 1.00 96.38 86 ALA A O 1
ATOM 679 N N . SER A 1 87 ? -21.366 -5.277 12.601 1.00 96.31 87 SER A N 1
ATOM 680 C CA . SER A 1 87 ? -21.856 -6.644 12.372 1.00 96.31 87 SER A CA 1
ATOM 681 C C . SER A 1 87 ? -22.013 -7.436 13.673 1.00 96.31 87 SER A C 1
ATOM 683 O O . SER A 1 87 ? -22.969 -8.188 13.834 1.00 96.31 87 SER A O 1
ATOM 685 N N . LEU A 1 88 ? -21.076 -7.283 14.617 1.00 96.19 88 LEU A N 1
ATOM 686 C CA . LEU A 1 88 ? -21.141 -7.975 15.905 1.00 96.19 88 LEU A CA 1
ATOM 687 C C . LEU A 1 88 ? -22.201 -7.373 16.839 1.00 96.19 88 LEU A C 1
ATOM 689 O O . LEU A 1 88 ? -22.828 -8.111 17.597 1.00 96.19 88 LEU A O 1
ATOM 693 N N . LYS A 1 89 ? -22.435 -6.056 16.775 1.00 95.38 89 LYS A N 1
ATOM 694 C CA . LYS A 1 89 ? -23.549 -5.413 17.487 1.00 95.38 89 LYS A CA 1
ATOM 695 C C . LYS A 1 89 ? -24.897 -5.908 16.967 1.00 95.38 89 LYS A C 1
ATOM 697 O O . LYS A 1 89 ? -25.756 -6.243 17.779 1.00 95.38 89 LYS A O 1
ATOM 702 N N . ASP A 1 90 ? -25.048 -6.032 15.650 1.00 96.06 90 ASP A N 1
ATOM 703 C CA . ASP A 1 90 ? -26.292 -6.485 15.011 1.00 96.06 90 ASP A CA 1
ATOM 704 C C . ASP A 1 90 ? -26.680 -7.916 15.415 1.00 96.06 90 ASP A C 1
ATOM 706 O O . ASP A 1 90 ? -27.862 -8.229 15.542 1.00 96.06 90 ASP A O 1
ATOM 710 N N . VAL A 1 91 ? -25.697 -8.782 15.690 1.00 96.25 91 VAL A N 1
ATOM 711 C CA . VAL A 1 91 ? -25.931 -10.150 16.199 1.00 96.25 91 VAL A CA 1
ATOM 712 C C . VAL A 1 91 ? -25.974 -10.237 17.733 1.00 96.25 91 VAL A C 1
ATOM 714 O O . VAL A 1 91 ? -26.013 -11.333 18.291 1.00 96.25 91 VAL A O 1
ATOM 717 N N . GLY A 1 92 ? -25.972 -9.098 18.432 1.00 95.31 92 GLY A N 1
ATOM 718 C CA . GLY A 1 92 ? -26.146 -9.022 19.883 1.00 95.31 92 GLY A CA 1
ATOM 719 C C . GLY A 1 92 ? -24.891 -9.305 20.716 1.00 95.31 92 GLY A C 1
ATOM 720 O O . GLY A 1 92 ? -25.010 -9.599 21.907 1.00 95.31 92 GLY A O 1
ATOM 721 N N . CYS A 1 93 ? -23.685 -9.228 20.141 1.00 96.62 93 CYS A N 1
ATOM 722 C CA . CYS A 1 93 ? -22.456 -9.352 20.926 1.00 96.62 93 CYS A CA 1
ATOM 723 C C . CYS A 1 93 ? -22.279 -8.172 21.890 1.00 96.62 93 CYS A C 1
ATOM 725 O O . CYS A 1 93 ? -22.529 -7.011 21.567 1.00 96.62 93 CYS A O 1
ATOM 727 N N . THR A 1 94 ? -21.760 -8.468 23.078 1.00 96.69 94 THR A N 1
ATOM 728 C CA . THR A 1 94 ? -21.454 -7.451 24.087 1.00 96.69 94 THR A CA 1
ATOM 729 C C . THR A 1 94 ? -20.165 -6.698 23.761 1.00 96.69 94 THR A C 1
ATOM 731 O O . THR A 1 94 ? -19.227 -7.249 23.182 1.00 96.69 94 THR A O 1
ATOM 734 N N . SER A 1 95 ? -20.067 -5.446 24.211 1.00 95.00 95 SER A N 1
ATOM 735 C CA . SER A 1 95 ? -18.869 -4.610 24.048 1.00 95.00 95 SER A CA 1
ATOM 736 C C . SER A 1 95 ? -17.548 -5.305 24.439 1.00 95.00 95 SER A C 1
ATOM 738 O O . SER A 1 95 ? -16.599 -5.213 23.658 1.00 95.00 95 SER A O 1
ATOM 740 N N . PRO A 1 96 ? -17.449 -6.052 25.563 1.00 96.75 96 PRO A N 1
ATOM 741 C CA . PRO A 1 96 ? -16.232 -6.801 25.893 1.00 96.75 96 PRO A CA 1
ATOM 742 C C . PRO A 1 96 ? -15.872 -7.888 24.870 1.00 96.75 96 PRO A C 1
ATOM 744 O O . PRO A 1 96 ? -14.700 -8.030 24.522 1.00 96.75 96 PRO A O 1
ATOM 747 N N . GLN A 1 97 ? -16.861 -8.625 24.349 1.00 97.12 97 GLN A N 1
ATOM 748 C CA . GLN A 1 97 ? -16.638 -9.658 23.328 1.00 97.12 97 GLN A CA 1
ATOM 749 C C . GLN A 1 97 ? -16.146 -9.040 22.016 1.00 97.12 97 GLN A C 1
ATOM 751 O O . GLN A 1 97 ? -15.196 -9.537 21.411 1.00 97.12 97 GLN A O 1
ATOM 756 N N . ILE A 1 98 ? -16.749 -7.923 21.599 1.00 97.25 98 ILE A N 1
ATOM 757 C CA . ILE A 1 98 ? -16.341 -7.199 20.388 1.00 97.25 98 ILE A CA 1
ATOM 758 C C . ILE A 1 98 ? -14.911 -6.673 20.540 1.00 97.25 98 ILE A C 1
ATOM 760 O O . ILE A 1 98 ? -14.093 -6.838 19.635 1.00 97.25 98 ILE A O 1
ATOM 764 N N . LEU A 1 99 ? -14.576 -6.089 21.694 1.00 97.00 99 LEU A N 1
ATOM 765 C CA . LEU A 1 99 ? -13.229 -5.582 21.952 1.00 97.00 99 LEU A CA 1
ATOM 766 C C . LEU A 1 99 ? -12.180 -6.703 21.919 1.00 97.00 99 LEU A C 1
ATOM 768 O O . LEU A 1 99 ? -11.097 -6.509 21.370 1.00 97.00 99 LEU A O 1
ATOM 772 N N . GLN A 1 100 ? -12.500 -7.885 22.449 1.00 97.44 100 GLN A N 1
ATOM 773 C CA . GLN A 1 100 ? -11.619 -9.050 22.364 1.00 97.44 100 GLN A CA 1
ATOM 774 C C . GLN A 1 100 ? -11.366 -9.469 20.907 1.00 97.44 100 GLN A C 1
ATOM 776 O O . GLN A 1 100 ? -10.214 -9.688 20.533 1.00 97.44 100 GLN A O 1
ATOM 781 N N . GLN A 1 101 ? -12.410 -9.521 20.072 1.00 96.62 101 GLN A N 1
ATOM 782 C CA . GLN A 1 101 ? -12.287 -9.838 18.642 1.00 96.62 101 GLN A CA 1
ATOM 783 C C . GLN A 1 101 ? -11.459 -8.789 17.887 1.00 96.62 101 GLN A C 1
ATOM 785 O O . GLN A 1 101 ? -10.598 -9.130 17.074 1.00 96.62 101 GLN A O 1
ATOM 790 N N . LEU A 1 102 ? -11.660 -7.504 18.195 1.00 97.25 102 LEU A N 1
ATOM 791 C CA . LEU A 1 102 ? -10.858 -6.417 17.638 1.00 97.25 102 LEU A CA 1
ATOM 792 C C . LEU A 1 102 ? -9.374 -6.559 17.991 1.00 97.25 102 LEU A C 1
ATOM 794 O O . LEU A 1 102 ? -8.532 -6.442 17.103 1.00 97.25 102 LEU A O 1
ATOM 798 N N . LYS A 1 103 ? -9.046 -6.853 19.256 1.00 97.31 103 LYS A N 1
ATOM 799 C CA . LYS A 1 103 ? -7.655 -7.065 19.693 1.00 97.31 103 LYS A CA 1
ATOM 8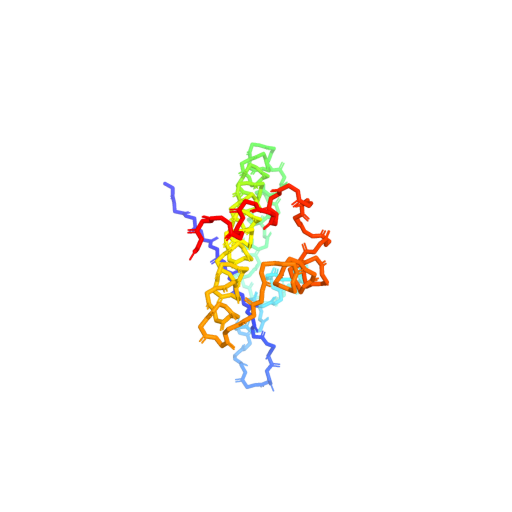00 C C . LYS A 1 103 ? -7.017 -8.267 19.002 1.00 97.31 103 LYS A C 1
ATOM 802 O O . LYS A 1 103 ? -5.871 -8.178 18.577 1.00 97.31 103 LYS A O 1
ATOM 807 N N . GLN A 1 104 ? -7.760 -9.360 18.834 1.00 96.81 104 GLN A N 1
ATOM 808 C CA . GLN A 1 104 ? -7.268 -10.551 18.135 1.00 96.81 104 GLN A CA 1
ATOM 809 C C . GLN A 1 104 ? -6.969 -10.282 16.658 1.00 96.81 104 GLN A C 1
ATOM 811 O O . GLN A 1 104 ? -5.949 -10.739 16.150 1.00 96.81 104 GLN A O 1
ATOM 816 N N . LYS A 1 105 ? -7.844 -9.545 15.966 1.00 96.12 105 LYS A N 1
ATOM 817 C CA . LYS A 1 105 ? -7.736 -9.347 14.515 1.00 96.12 105 LYS A CA 1
ATOM 818 C C . LYS A 1 105 ? -6.877 -8.148 14.111 1.00 96.12 105 LYS A C 1
ATOM 820 O O . LYS A 1 105 ? -6.278 -8.174 13.042 1.00 96.12 105 LYS A O 1
ATOM 825 N N . TYR A 1 106 ? -6.833 -7.107 14.938 1.00 96.94 106 TYR A N 1
ATOM 826 C CA . TYR A 1 106 ? -6.214 -5.827 14.590 1.00 96.94 106 TYR A CA 1
ATOM 827 C C . TYR A 1 106 ? -5.239 -5.283 15.649 1.00 96.94 106 TYR A C 1
ATOM 829 O O . TYR A 1 106 ? -4.716 -4.182 15.475 1.00 96.94 106 TYR A O 1
ATOM 837 N N . GLY A 1 107 ? -4.970 -6.015 16.736 1.00 95.62 107 GLY A N 1
ATOM 838 C CA . GLY A 1 107 ? -4.097 -5.556 17.829 1.00 95.62 107 GLY A CA 1
ATOM 839 C C . GLY A 1 107 ? -2.617 -5.407 17.455 1.00 95.62 107 GLY A C 1
ATOM 840 O O . GLY A 1 107 ? -1.869 -4.738 18.158 1.00 95.62 107 GLY A O 1
ATOM 841 N N . ASN A 1 108 ? -2.188 -5.983 16.330 1.00 95.44 108 ASN A N 1
ATOM 842 C CA . ASN A 1 108 ? -0.863 -5.751 15.748 1.00 95.44 108 ASN A CA 1
ATOM 843 C C . ASN A 1 108 ? -0.763 -4.426 14.967 1.00 95.44 108 ASN A C 1
ATOM 845 O O . ASN A 1 108 ? 0.343 -3.980 14.681 1.00 95.44 108 ASN A O 1
ATOM 849 N N . VAL A 1 109 ? -1.896 -3.810 14.611 1.00 95.00 109 VAL A N 1
ATOM 850 C CA . VAL A 1 109 ? -1.957 -2.574 13.808 1.00 95.00 109 VAL A CA 1
ATOM 851 C C . VAL A 1 109 ? -2.433 -1.380 14.636 1.00 95.00 109 VAL A C 1
ATOM 853 O O . VAL A 1 109 ? -1.930 -0.266 14.473 1.00 95.00 109 VAL A O 1
ATOM 856 N N . PHE A 1 110 ? -3.413 -1.584 15.515 1.00 96.50 110 PHE A N 1
ATOM 857 C CA . PHE A 1 110 ? -4.007 -0.530 16.331 1.00 96.50 110 PHE A CA 1
ATOM 858 C C . PHE A 1 110 ? -3.764 -0.784 17.813 1.00 96.50 110 PHE A C 1
ATOM 860 O O . PHE A 1 110 ? -3.860 -1.908 18.297 1.00 96.50 110 PHE A O 1
ATOM 867 N N . SER A 1 111 ? -3.504 0.297 18.544 1.00 96.94 111 SER A N 1
ATOM 868 C CA . SER A 1 111 ? -3.415 0.250 20.003 1.00 96.94 111 SER A CA 1
ATOM 869 C C . SER A 1 111 ? -4.775 -0.044 20.638 1.00 96.94 111 SER A C 1
ATOM 871 O O . SER A 1 111 ? -5.818 0.312 20.086 1.00 96.94 111 SER A O 1
ATOM 873 N N . ASP A 1 112 ? -4.762 -0.587 21.856 1.00 96.31 112 ASP A N 1
ATOM 874 C CA . ASP A 1 112 ? -5.975 -0.830 22.648 1.00 96.31 112 ASP A CA 1
ATOM 875 C C . ASP A 1 112 ? -6.895 0.400 22.719 1.00 96.31 112 ASP A C 1
ATOM 877 O O . ASP A 1 112 ? -8.100 0.281 22.508 1.00 96.31 112 ASP A O 1
ATOM 881 N N . LYS A 1 113 ? -6.323 1.598 22.903 1.00 97.31 113 LYS A N 1
ATOM 882 C CA . LYS A 1 113 ? -7.079 2.861 22.928 1.00 97.31 113 LYS A CA 1
ATOM 883 C C . LYS A 1 113 ? -7.829 3.126 21.622 1.00 97.31 113 LYS A C 1
ATOM 885 O O . LYS A 1 113 ? -8.976 3.555 21.660 1.00 97.31 113 LYS A O 1
ATOM 890 N N . GLN A 1 114 ? -7.203 2.871 20.473 1.00 96.56 114 GLN A N 1
ATOM 891 C CA . GLN A 1 114 ? -7.843 3.067 19.167 1.00 96.56 114 GLN A CA 1
ATOM 892 C C . GLN A 1 114 ? -8.962 2.051 18.936 1.00 96.56 114 GLN A C 1
ATOM 894 O O . GLN A 1 114 ? -10.017 2.409 18.421 1.00 96.56 114 GLN A O 1
ATOM 899 N N . LEU A 1 115 ? -8.757 0.799 19.351 1.00 97.31 115 LEU A N 1
ATOM 900 C CA . LEU A 1 115 ? -9.776 -0.246 19.244 1.00 97.31 115 LEU A CA 1
ATOM 901 C C . LEU A 1 115 ? -10.998 0.062 20.123 1.00 97.31 115 LEU A C 1
ATOM 903 O O . LEU A 1 115 ? -12.134 -0.095 19.676 1.00 97.31 115 LEU A O 1
ATOM 907 N N . GLU A 1 116 ? -10.782 0.574 21.337 1.00 96.06 116 GLU A N 1
ATOM 908 C CA . GLU A 1 116 ? -11.856 1.091 22.194 1.00 96.06 116 GLU A CA 1
ATOM 909 C C . GLU A 1 116 ? -12.588 2.279 21.558 1.00 96.06 116 GLU A C 1
ATOM 911 O O . GLU A 1 116 ? -13.801 2.423 21.708 1.00 96.06 116 GLU A O 1
ATOM 916 N N . GLU A 1 117 ? -11.869 3.139 20.839 1.00 96.69 117 GLU A N 1
ATOM 917 C CA . GLU A 1 117 ? -12.453 4.265 20.116 1.00 96.69 117 GLU A CA 1
ATOM 918 C C . GLU A 1 117 ? -13.343 3.804 18.958 1.00 96.69 117 GLU A C 1
ATOM 920 O O . GLU A 1 117 ? -14.428 4.351 18.764 1.00 96.69 117 GLU A O 1
ATOM 925 N N . PHE A 1 118 ? -12.930 2.773 18.217 1.00 95.69 118 PHE A N 1
ATOM 926 C CA . PHE A 1 118 ? -13.733 2.202 17.132 1.00 95.69 118 PHE A CA 1
ATOM 927 C C . PHE A 1 118 ? -15.040 1.605 17.655 1.00 95.69 118 PHE A C 1
ATOM 929 O O . PHE A 1 118 ? -16.090 1.802 17.049 1.00 95.69 118 PHE A O 1
ATOM 936 N N . LEU A 1 119 ? -14.998 0.952 18.818 1.00 94.19 119 LEU A N 1
ATOM 937 C CA . LEU A 1 119 ? -16.183 0.397 19.473 1.00 94.19 119 LEU A CA 1
ATOM 938 C C . LEU A 1 119 ? -17.231 1.468 19.838 1.00 94.19 119 LEU A C 1
ATOM 940 O O . LEU A 1 119 ? -18.431 1.178 19.837 1.00 94.19 119 LEU A O 1
ATOM 944 N N . LYS A 1 120 ? -16.774 2.690 20.146 1.00 91.94 120 LYS A N 1
ATOM 945 C CA . LYS A 1 120 ? -17.611 3.855 20.489 1.00 91.94 120 LYS A CA 1
ATOM 946 C C . LYS A 1 120 ? -18.139 4.615 19.266 1.00 91.94 120 LYS A C 1
ATOM 948 O O . LYS A 1 120 ? -19.120 5.335 19.399 1.00 91.94 120 LYS A O 1
ATOM 953 N N . GLN A 1 121 ? -17.461 4.515 18.119 1.00 84.56 121 GLN A N 1
ATOM 954 C CA . GLN A 1 121 ? -17.790 5.249 16.884 1.00 84.56 121 GLN A CA 1
ATOM 955 C C . GLN A 1 121 ? -18.891 4.591 16.043 1.00 84.56 121 GLN A C 1
ATOM 957 O O . GLN A 1 121 ? -19.462 5.253 15.180 1.00 84.56 121 GLN A O 1
ATOM 962 N N . SER A 1 122 ? -19.145 3.302 16.261 1.00 65.38 122 SER A N 1
ATOM 963 C CA . SER A 1 122 ? -20.192 2.519 15.594 1.00 65.38 122 SER A CA 1
ATOM 964 C C . SER A 1 122 ? -21.356 2.261 16.533 1.00 65.38 122 SER A C 1
ATOM 966 O O . SER A 1 122 ? -22.372 1.732 16.050 1.00 65.38 122 SER A O 1
#

Organism: NCBI:txid47770

Foldseek 3Di:
DDDDDDDDPDDDPPPDDPVVVLVVCVVVVHDDDDDPVSVVVVVVVVVLVPDPVSVVVVVVVVVVVVVVVVVVVLVVVLVVLLVLLVVCVVVPDDLVVSLVVCCVPCVVPDPSVVSNVSNVVD

Sequence (122 aa):
MTKIIINSNGVPDGTETETLLNLVKLMNDLPVHGDKLFDRAQKRIKSMNADPEWRDTIMDFETRMLEREQVGEKKGLKTGALTLVASLKDVGCTSPQILQQLKQKYGNVFSDKQLEEFLKQS

pLDDT: mean 88.19, std 12.93, range [30.77, 97.44]